Protein AF-A0A5C4WUB7-F1 (afdb_monomer)

Secondary structure (DSSP, 8-state):
-EE-TT-EEEEEEEEESSSSS-EESS--B-PPTTSB---PPPHHHHTS--SEEEEEEEEE-EETTEE----EEE--

Mean predicted aligned error: 2.23 Å

Sequence (76 aa):
MVWEKACAAKYKLQVSTDGITFVDATDVIAPTCNTRDVQKLKASVAANAYQYVRMQGIERTPINETKYGISLWEFE

Foldseek 3Di:
DFFAPWAFQKKFKWFAAPVPDTDTQDDIDGDDHRGDDDDHGDPVPNPDDTDDMDIGRDGIDDDVNHGDDHDGDDDD

Nearest PDB structures (foldseek):
  7wdt-assembly1_A  TM=7.551E-01  e=8.755E-02  Bifidobacterium bifidum JCM 1254
  9d5d-assembly1_M  TM=7.155E-01  e=9.866E-01  Homo sapiens
  4mo3-assembly1_M  TM=6.408E-01  e=7.343E-01  Sus scrofa
  1iqd-assembly1_C  TM=6.347E-01  e=1.679E+00  Homo sapiens
  6tnt-assembly1_L  TM=5.741E-01 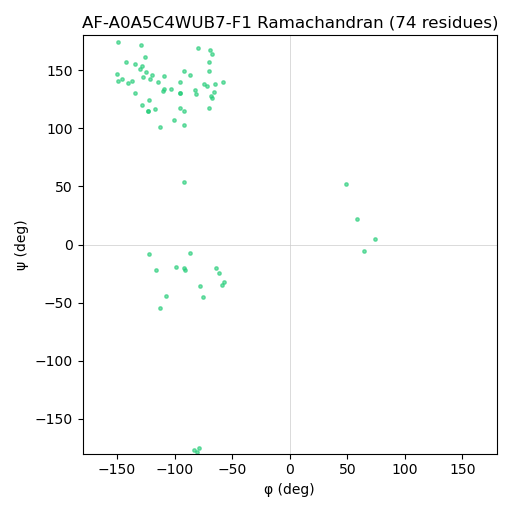 e=3.618E+00  Homo sapiens

pLDDT: mean 97.29, std 1.18, range [91.5, 98.69]

Structure (mmCIF, N/CA/C/O backbone):
data_AF-A0A5C4WUB7-F1
#
_entry.id   AF-A0A5C4WUB7-F1
#
loop_
_atom_site.group_PDB
_atom_site.id
_atom_site.type_symbol
_atom_site.label_atom_id
_atom_site.label_alt_id
_atom_site.label_comp_id
_atom_site.label_asym_id
_atom_site.label_entity_id
_atom_site.label_seq_id
_atom_site.pdbx_PDB_ins_code
_atom_site.Cartn_x
_atom_site.Cartn_y
_atom_site.Cartn_z
_atom_site.occupancy
_atom_site.B_iso_or_equiv
_atom_site.auth_seq_id
_atom_site.auth_comp_id
_atom_site.auth_asym_id
_atom_site.auth_atom_id
_atom_site.pdbx_PDB_model_num
ATOM 1 N N . MET A 1 1 ? -7.009 -4.102 -5.035 1.00 94.44 1 MET A N 1
ATOM 2 C CA . MET A 1 1 ? -6.133 -2.995 -5.505 1.00 94.44 1 MET A CA 1
ATOM 3 C C . MET A 1 1 ? -5.810 -3.162 -6.980 1.00 94.44 1 MET A C 1
ATOM 5 O O . MET A 1 1 ? -5.599 -4.286 -7.428 1.00 94.44 1 MET A O 1
ATOM 9 N N . VAL A 1 2 ? -5.725 -2.061 -7.727 1.00 97.06 2 VAL A N 1
ATOM 10 C CA . VAL A 1 2 ? -5.305 -2.057 -9.137 1.00 97.06 2 VAL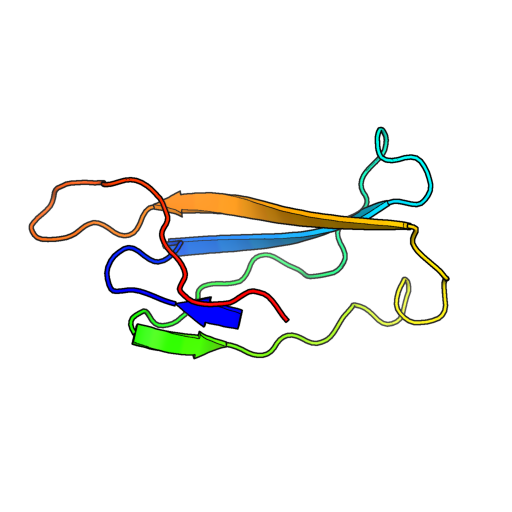 A CA 1
ATOM 11 C C . VAL A 1 2 ? -4.101 -1.131 -9.292 1.00 97.06 2 VAL A C 1
ATOM 13 O O . VAL A 1 2 ? -4.201 0.074 -9.064 1.00 97.06 2 VAL A O 1
ATOM 16 N N . TRP A 1 3 ? -2.948 -1.701 -9.646 1.00 97.19 3 TRP A N 1
ATOM 17 C CA . TRP A 1 3 ? -1.681 -0.972 -9.702 1.00 97.19 3 TRP A CA 1
ATOM 18 C C . TRP A 1 3 ? -1.452 -0.275 -11.044 1.00 97.19 3 TRP A C 1
ATOM 20 O O . TRP A 1 3 ? -1.757 -0.820 -12.105 1.00 97.19 3 TRP A O 1
ATOM 30 N N . GLU A 1 4 ? -0.809 0.890 -10.997 1.00 96.75 4 GLU A N 1
ATOM 31 C CA . GLU A 1 4 ? -0.205 1.524 -12.170 1.00 96.75 4 GLU A CA 1
ATOM 32 C C . GLU A 1 4 ? 1.196 0.959 -12.467 1.00 96.75 4 GLU A C 1
ATOM 34 O O . GLU A 1 4 ? 1.706 0.064 -11.783 1.00 96.75 4 GLU A O 1
ATOM 39 N N . LYS A 1 5 ? 1.862 1.522 -13.485 1.00 96.06 5 LYS A N 1
ATOM 40 C CA . LYS A 1 5 ? 3.243 1.181 -13.850 1.00 96.06 5 LYS A CA 1
ATOM 41 C C . LYS A 1 5 ? 4.218 1.432 -12.697 1.00 96.06 5 LYS A C 1
ATOM 43 O O . LYS A 1 5 ? 5.176 0.683 -12.535 1.00 96.06 5 LYS A O 1
ATOM 48 N N . ALA A 1 6 ? 3.972 2.471 -11.899 1.00 97.12 6 ALA A N 1
ATOM 49 C CA . ALA A 1 6 ? 4.772 2.823 -10.731 1.00 97.12 6 ALA A CA 1
ATOM 50 C C . ALA A 1 6 ? 4.219 2.172 -9.448 1.00 97.12 6 ALA A C 1
ATOM 52 O O . ALA A 1 6 ? 3.933 2.857 -8.471 1.00 97.12 6 ALA A O 1
ATOM 53 N N . CYS A 1 7 ? 4.029 0.850 -9.447 1.00 97.81 7 CYS A N 1
ATOM 54 C CA . CYS A 1 7 ? 3.542 0.130 -8.270 1.00 97.81 7 CYS A CA 1
ATOM 55 C C . CYS A 1 7 ? 4.578 0.088 -7.126 1.00 97.81 7 CYS A C 1
ATOM 57 O O . CYS A 1 7 ? 5.762 0.396 -7.313 1.00 97.81 7 CYS A O 1
ATOM 59 N N . ALA A 1 8 ? 4.154 -0.310 -5.924 1.00 98.00 8 ALA A N 1
ATOM 60 C CA . 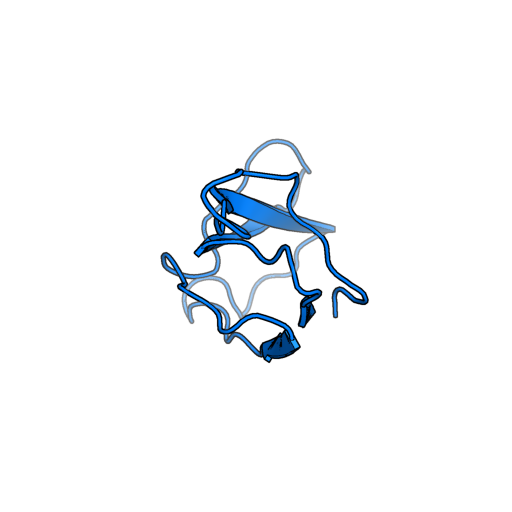ALA A 1 8 ? 5.099 -0.643 -4.859 1.00 98.00 8 ALA A CA 1
ATOM 61 C C . ALA A 1 8 ? 5.924 -1.878 -5.258 1.00 98.00 8 ALA A C 1
ATOM 63 O O . ALA A 1 8 ? 5.364 -2.845 -5.756 1.00 98.00 8 ALA A O 1
ATOM 64 N N . ALA A 1 9 ? 7.232 -1.885 -5.000 1.00 98.00 9 ALA A N 1
ATOM 65 C CA . ALA A 1 9 ? 8.037 -3.102 -5.168 1.00 98.00 9 ALA A CA 1
ATOM 66 C C . ALA A 1 9 ? 7.828 -4.062 -3.991 1.00 98.00 9 ALA A C 1
ATOM 68 O O . ALA A 1 9 ? 7.799 -5.278 -4.158 1.00 98.00 9 ALA A O 1
ATOM 69 N N . LYS A 1 10 ? 7.664 -3.491 -2.793 1.00 98.56 10 LYS A N 1
ATOM 70 C CA . LYS A 1 10 ? 7.243 -4.195 -1.583 1.00 98.56 10 LYS A CA 1
ATOM 71 C C . LYS A 1 10 ? 6.287 -3.318 -0.802 1.00 98.56 10 LYS A C 1
ATOM 73 O O . LYS A 1 10 ? 6.537 -2.117 -0.665 1.00 98.56 10 LYS A O 1
ATOM 78 N N . TYR A 1 11 ? 5.235 -3.905 -0.256 1.00 98.62 11 TYR A N 1
ATOM 79 C CA . TYR A 1 11 ? 4.303 -3.214 0.629 1.00 98.62 11 TYR A CA 1
ATOM 80 C C . TYR A 1 11 ? 3.700 -4.180 1.651 1.00 98.62 11 TYR A C 1
ATOM 82 O O . TYR A 1 11 ? 3.929 -5.387 1.596 1.00 98.62 11 TYR A O 1
ATOM 90 N N . LYS A 1 12 ? 2.922 -3.645 2.588 1.00 98.62 12 LYS A N 1
ATOM 91 C CA . LYS A 1 12 ? 2.013 -4.425 3.433 1.00 98.62 12 LYS A CA 1
ATOM 92 C C . LYS A 1 12 ? 0.723 -3.658 3.683 1.00 98.62 12 LYS A C 1
ATOM 94 O O . LYS A 1 12 ? 0.702 -2.427 3.589 1.00 98.62 12 LYS A O 1
ATOM 99 N N . LEU A 1 13 ? -0.341 -4.381 4.009 1.00 98.44 13 LEU A N 1
ATOM 100 C CA . LEU A 1 13 ? -1.587 -3.788 4.477 1.00 98.44 13 LEU A CA 1
ATOM 101 C C . LEU A 1 13 ? -1.614 -3.782 5.999 1.00 98.44 13 LEU A C 1
ATOM 103 O O . LEU A 1 13 ? -1.203 -4.742 6.653 1.00 98.44 13 LEU A O 1
ATOM 107 N N . GLN A 1 14 ? -2.118 -2.689 6.549 1.00 98.69 14 GLN A N 1
ATOM 108 C CA . GLN A 1 14 ? -2.295 -2.498 7.975 1.00 98.69 14 GLN A CA 1
ATOM 109 C C . GLN A 1 14 ? -3.715 -2.026 8.259 1.00 98.69 14 GLN A C 1
ATOM 111 O O . GLN A 1 14 ? -4.333 -1.340 7.442 1.00 98.69 14 GLN A O 1
ATOM 116 N N . VAL A 1 15 ? -4.211 -2.373 9.437 1.00 98.50 15 VAL A N 1
ATOM 117 C CA . VAL A 1 15 ? -5.549 -2.006 9.906 1.00 98.50 15 VAL A CA 1
ATOM 118 C C . VAL A 1 15 ? -5.465 -1.367 11.283 1.00 98.50 15 VAL A C 1
ATOM 120 O O . VAL A 1 15 ? -4.519 -1.611 12.036 1.00 98.50 15 VAL A O 1
ATOM 123 N N . SER A 1 16 ? -6.435 -0.516 11.600 1.00 98.50 16 SER A N 1
ATOM 124 C CA . SER A 1 16 ? -6.491 0.188 12.877 1.00 98.50 16 SER A CA 1
ATOM 125 C C . SER A 1 16 ? -7.929 0.477 13.301 1.00 98.50 16 SER A C 1
ATOM 127 O O . SER A 1 16 ? -8.821 0.707 12.479 1.00 98.50 16 SER A O 1
ATOM 129 N N . THR A 1 17 ? -8.155 0.451 14.611 1.00 98.38 17 THR A N 1
ATOM 130 C CA . THR A 1 17 ? -9.422 0.834 15.240 1.00 98.38 17 THR A CA 1
ATOM 131 C C . THR A 1 17 ? -9.467 2.314 15.611 1.00 98.38 17 THR A C 1
ATOM 133 O O . THR A 1 17 ? -10.562 2.845 15.757 1.00 98.38 17 THR A O 1
ATOM 136 N N . ASP A 1 18 ? -8.313 2.970 15.766 1.00 97.88 18 ASP A N 1
ATOM 137 C CA . ASP A 1 18 ? -8.173 4.334 16.302 1.00 97.88 18 ASP A CA 1
ATOM 138 C C . ASP A 1 18 ? -7.474 5.317 15.340 1.00 97.88 18 ASP A C 1
ATOM 140 O O . ASP A 1 18 ? -7.431 6.515 15.603 1.00 97.88 18 ASP A O 1
ATOM 144 N N . GLY A 1 19 ? -6.919 4.829 14.228 1.00 97.94 19 GLY A N 1
ATOM 145 C CA . GLY A 1 19 ? -6.194 5.636 13.246 1.00 97.94 19 GLY A CA 1
ATOM 146 C C . GLY A 1 19 ? -4.801 6.078 13.707 1.00 97.94 19 GLY A C 1
ATOM 147 O O . GLY A 1 19 ? -4.121 6.800 12.977 1.00 97.94 19 GLY A O 1
ATOM 148 N N . ILE A 1 20 ? -4.349 5.626 14.879 1.00 97.62 20 ILE A N 1
ATOM 149 C CA . ILE A 1 20 ? -3.053 5.959 15.482 1.00 97.62 20 ILE A CA 1
ATOM 150 C C . ILE A 1 20 ? -2.179 4.705 15.509 1.00 97.62 20 ILE A C 1
ATOM 152 O O . ILE A 1 20 ? -1.080 4.695 14.948 1.00 97.62 20 ILE A O 1
ATOM 156 N N . THR A 1 21 ? -2.690 3.627 16.103 1.00 97.81 21 THR A N 1
ATOM 157 C CA . THR A 1 21 ? -1.990 2.350 16.236 1.00 97.81 21 THR A CA 1
ATOM 158 C C . THR A 1 21 ? -2.402 1.425 15.103 1.00 97.81 21 THR A C 1
ATOM 160 O O . THR A 1 21 ? -3.566 1.047 14.985 1.00 97.81 21 THR A O 1
ATOM 163 N N . PHE A 1 22 ? -1.442 1.039 14.266 1.00 98.44 22 PHE A N 1
ATOM 164 C CA . PHE A 1 22 ? -1.669 0.140 13.136 1.00 98.44 22 PHE A CA 1
ATOM 165 C C . PHE A 1 22 ? -1.041 -1.222 13.395 1.00 98.44 22 PHE A C 1
ATOM 167 O O . PHE A 1 22 ? 0.118 -1.309 13.799 1.00 98.44 22 PHE A O 1
ATOM 174 N N . VAL A 1 23 ? -1.802 -2.277 13.112 1.00 98.19 23 VAL A N 1
ATOM 175 C CA . VAL A 1 23 ? -1.318 -3.659 13.144 1.00 98.19 23 VAL A CA 1
ATOM 176 C C . VAL A 1 23 ? -1.216 -4.211 11.731 1.00 98.19 23 VAL A C 1
ATOM 178 O O . VAL A 1 23 ? -2.019 -3.880 10.856 1.00 98.19 23 VAL A O 1
ATOM 181 N N . ASP A 1 24 ? -0.215 -5.057 11.507 1.00 98.44 24 ASP A N 1
ATOM 182 C CA . ASP A 1 24 ? 0.021 -5.674 10.206 1.00 98.44 24 ASP A CA 1
ATOM 183 C C . ASP A 1 24 ? -1.078 -6.695 9.892 1.00 98.44 24 ASP A C 1
ATOM 185 O O . ASP A 1 24 ? -1.227 -7.709 10.577 1.00 98.44 24 ASP A O 1
ATOM 189 N N . ALA A 1 25 ? -1.833 -6.430 8.828 1.00 98.31 25 ALA A N 1
ATOM 190 C CA . ALA A 1 25 ? -2.929 -7.277 8.376 1.00 98.31 25 ALA A CA 1
ATOM 191 C C . ALA A 1 25 ? -2.485 -8.312 7.333 1.00 98.31 25 ALA A C 1
ATOM 193 O O . ALA A 1 25 ? -3.147 -9.333 7.155 1.00 98.31 25 ALA A O 1
ATOM 194 N N . THR A 1 26 ? -1.346 -8.074 6.682 1.00 98.62 26 THR A N 1
ATOM 195 C CA . THR A 1 26 ? -0.663 -9.004 5.773 1.00 98.62 26 THR A CA 1
ATOM 196 C C . THR A 1 26 ? 0.807 -9.145 6.168 1.00 98.62 26 THR A C 1
ATOM 198 O O . THR A 1 26 ? 1.303 -8.434 7.045 1.00 98.62 26 THR A O 1
ATOM 201 N N . ASP A 1 27 ? 1.518 -10.084 5.548 1.00 98.31 27 ASP A N 1
ATOM 202 C CA . ASP A 1 27 ? 2.983 -10.037 5.500 1.00 98.31 27 ASP A CA 1
ATOM 203 C C . ASP A 1 27 ? 3.450 -9.031 4.434 1.00 98.31 27 ASP A C 1
ATOM 205 O O . ASP A 1 27 ? 2.637 -8.306 3.846 1.00 98.31 27 ASP A O 1
ATOM 209 N N . VAL A 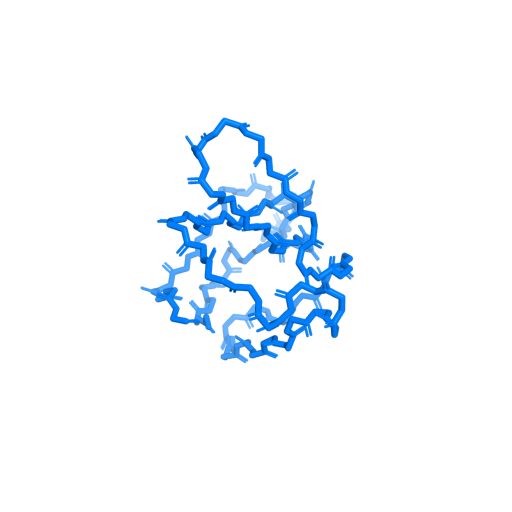1 28 ? 4.764 -8.962 4.210 1.00 98.50 28 VAL A N 1
ATOM 210 C CA . VAL A 1 28 ? 5.333 -8.189 3.103 1.00 98.50 28 VAL A CA 1
ATOM 211 C C . VAL A 1 28 ? 4.965 -8.856 1.781 1.00 98.50 28 VAL A C 1
ATOM 213 O O . VAL A 1 28 ? 5.218 -10.041 1.581 1.00 98.50 28 VAL A O 1
ATOM 216 N N . ILE A 1 29 ? 4.398 -8.070 0.874 1.00 98.44 29 ILE A N 1
ATOM 217 C CA . ILE A 1 29 ? 3.931 -8.493 -0.443 1.00 98.44 29 ILE A CA 1
ATOM 218 C C . ILE A 1 29 ? 4.785 -7.816 -1.512 1.00 98.44 29 ILE A C 1
ATOM 220 O O . ILE A 1 29 ? 5.099 -6.630 -1.395 1.00 98.44 29 ILE A O 1
ATOM 224 N N . ALA A 1 30 ? 5.124 -8.562 -2.563 1.00 98.31 30 ALA A N 1
ATOM 225 C CA . ALA A 1 30 ? 5.743 -8.053 -3.783 1.00 98.31 30 ALA A CA 1
ATOM 226 C C . ALA A 1 30 ? 4.747 -8.210 -4.949 1.00 98.31 30 ALA A C 1
ATOM 228 O O . ALA A 1 30 ? 4.562 -9.330 -5.433 1.00 98.31 30 ALA A O 1
ATOM 229 N N . PRO A 1 31 ? 4.049 -7.136 -5.360 1.00 97.62 31 PRO A N 1
ATOM 230 C CA . PRO A 1 31 ? 3.031 -7.220 -6.396 1.00 97.62 31 PRO A CA 1
ATOM 231 C C . PRO A 1 31 ? 3.645 -7.244 -7.797 1.00 97.62 31 PRO A C 1
ATOM 233 O O . PRO A 1 31 ? 4.818 -6.933 -8.000 1.00 97.62 31 PRO A O 1
ATOM 236 N N . THR A 1 32 ? 2.813 -7.553 -8.788 1.00 97.31 32 THR A N 1
ATOM 237 C CA . THR A 1 32 ? 3.128 -7.288 -10.197 1.00 97.31 32 THR A CA 1
ATOM 238 C C . THR A 1 32 ? 2.504 -5.946 -10.592 1.00 97.31 32 THR A C 1
ATOM 240 O O . THR A 1 32 ? 1.338 -5.689 -10.299 1.00 97.31 32 THR A O 1
ATOM 243 N N . CYS A 1 33 ? 3.278 -5.049 -11.211 1.00 96.69 33 CYS A N 1
ATOM 244 C CA . CYS A 1 33 ? 2.742 -3.763 -11.670 1.00 96.69 33 CYS A CA 1
ATOM 245 C C . CYS A 1 33 ? 1.783 -3.953 -12.860 1.00 96.69 33 CYS A C 1
ATOM 247 O O . CYS A 1 33 ? 1.899 -4.926 -13.603 1.00 96.69 33 CYS A O 1
ATOM 249 N N . ASN A 1 34 ? 0.884 -2.987 -13.087 1.00 96.06 34 ASN A N 1
ATOM 250 C CA . ASN A 1 34 ? -0.150 -3.027 -14.137 1.00 96.06 34 ASN A CA 1
ATOM 251 C C . ASN A 1 34 ? -1.117 -4.225 -14.052 1.00 96.06 34 ASN A C 1
ATOM 253 O O . ASN A 1 34 ? -1.736 -4.591 -15.051 1.00 96.06 34 ASN A O 1
ATOM 257 N N . THR A 1 35 ? -1.258 -4.848 -12.880 1.00 95.56 35 THR A N 1
ATOM 258 C CA . THR A 1 35 ? -2.216 -5.937 -12.655 1.00 95.56 35 THR A CA 1
ATOM 259 C C . THR A 1 35 ? -3.125 -5.637 -11.468 1.00 95.56 35 THR A C 1
ATOM 261 O O . THR A 1 35 ? -2.802 -4.817 -10.602 1.00 95.56 35 THR A O 1
ATOM 264 N N . ARG A 1 36 ? -4.266 -6.337 -11.406 1.00 97.06 36 ARG A N 1
ATOM 265 C CA . ARG A 1 36 ? -5.082 -6.399 -10.189 1.00 97.06 36 ARG A CA 1
ATOM 266 C C . ARG A 1 36 ? -4.370 -7.259 -9.154 1.00 97.06 36 ARG A C 1
ATOM 268 O O . ARG A 1 36 ? -3.854 -8.326 -9.475 1.00 97.06 36 ARG A O 1
ATOM 275 N N . ASP A 1 37 ? -4.379 -6.784 -7.923 1.00 97.62 37 ASP A N 1
ATOM 276 C CA . ASP A 1 37 ? -3.724 -7.401 -6.787 1.00 97.62 37 ASP A CA 1
ATOM 277 C C . ASP A 1 37 ? -4.722 -7.552 -5.634 1.00 97.62 37 ASP A C 1
ATOM 279 O O . ASP A 1 37 ? -5.331 -6.577 -5.170 1.00 97.62 37 ASP A O 1
ATOM 283 N N . VAL A 1 38 ? -4.933 -8.803 -5.225 1.00 97.31 38 VAL A N 1
ATOM 284 C CA . VAL A 1 38 ? -5.947 -9.212 -4.251 1.00 97.31 38 VAL A CA 1
ATOM 285 C C . VAL A 1 38 ? -5.254 -9.918 -3.102 1.00 97.31 38 VAL A C 1
ATOM 287 O O . VAL A 1 38 ? -4.560 -10.914 -3.294 1.00 97.31 38 VAL A O 1
ATOM 290 N N . GLN A 1 39 ? -5.489 -9.416 -1.895 1.00 97.12 39 GLN A N 1
ATOM 291 C CA . GLN A 1 39 ? -4.839 -9.895 -0.684 1.00 97.12 39 GLN A CA 1
ATOM 292 C C . GLN A 1 39 ? -5.865 -10.421 0.309 1.00 97.12 39 GLN A C 1
ATOM 294 O O . GLN A 1 39 ? -6.973 -9.899 0.418 1.00 97.12 39 G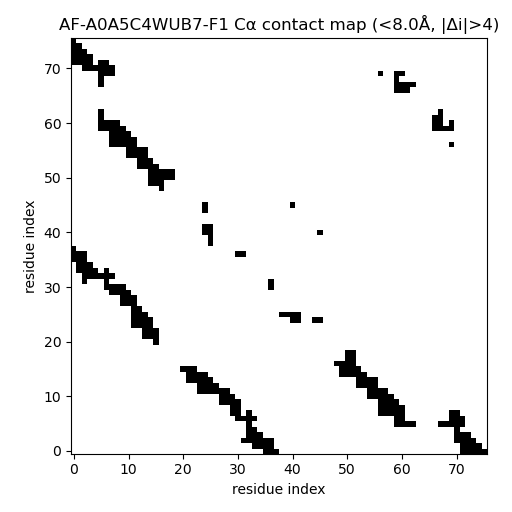LN A O 1
ATOM 299 N N . LYS A 1 40 ? -5.479 -11.458 1.055 1.00 96.25 40 LYS A N 1
ATOM 300 C CA . LYS A 1 40 ? -6.262 -11.976 2.180 1.00 96.25 40 LYS A CA 1
ATOM 301 C C . LYS A 1 40 ? -5.639 -11.500 3.482 1.00 96.25 40 LYS A C 1
ATOM 303 O O . LYS A 1 40 ? -4.426 -11.593 3.658 1.00 96.25 40 LYS A O 1
ATOM 308 N N . LEU A 1 41 ? -6.476 -11.018 4.394 1.00 96.31 41 LEU A N 1
ATOM 309 C CA . LEU A 1 41 ? -6.023 -10.636 5.726 1.00 96.31 41 LEU A CA 1
ATOM 310 C C . LEU A 1 41 ? -5.641 -11.880 6.535 1.00 96.31 41 LEU A C 1
ATOM 312 O O . LEU A 1 41 ? -6.230 -12.953 6.373 1.00 96.31 41 LEU A O 1
ATOM 316 N N . LYS A 1 42 ? -4.673 -11.725 7.438 1.00 98.00 42 LYS A N 1
ATOM 317 C CA . LYS A 1 42 ? -4.295 -12.760 8.404 1.00 98.00 42 LYS A CA 1
ATOM 318 C C . LYS A 1 42 ? -5.500 -13.157 9.258 1.00 98.00 42 LYS A C 1
ATOM 320 O O . LYS A 1 42 ? -6.260 -12.304 9.718 1.00 98.00 42 LYS A O 1
ATOM 325 N N . ALA A 1 43 ? -5.631 -14.453 9.539 1.00 97.38 43 ALA A N 1
ATOM 326 C CA . ALA A 1 43 ? -6.746 -14.988 10.324 1.00 97.38 43 ALA A CA 1
ATOM 327 C C . ALA A 1 43 ? -6.863 -14.351 11.722 1.00 97.38 43 ALA A C 1
ATOM 329 O O . ALA A 1 43 ? -7.968 -14.155 12.214 1.00 97.38 43 ALA A O 1
ATOM 330 N N . SER A 1 44 ? -5.735 -13.971 12.331 1.00 96.62 44 SER A N 1
ATOM 331 C CA . SER A 1 44 ? -5.684 -13.317 13.645 1.00 96.62 44 SER A CA 1
ATOM 332 C C . SER A 1 44 ? -6.340 -11.934 13.691 1.00 96.62 44 SER A C 1
ATOM 334 O O . SER A 1 44 ? -6.676 -11.465 14.775 1.00 96.62 44 SER A O 1
ATOM 336 N N . VAL A 1 45 ? -6.513 -11.276 12.541 1.00 96.88 45 VAL A N 1
ATOM 337 C CA . VAL A 1 45 ? -7.120 -9.939 12.453 1.00 96.88 45 VAL A CA 1
ATOM 338 C C . VAL A 1 45 ? -8.434 -9.936 11.675 1.00 96.88 45 VAL A C 1
ATOM 340 O O . VAL A 1 45 ? -9.254 -9.053 11.887 1.00 96.88 45 VAL A O 1
ATOM 343 N N . ALA A 1 46 ? -8.675 -10.924 10.809 1.00 95.50 46 ALA A N 1
ATOM 344 C CA . ALA A 1 46 ? -9.780 -10.913 9.847 1.00 95.50 46 ALA A CA 1
ATOM 345 C C . ALA A 1 46 ? -11.193 -10.851 10.464 1.00 95.50 46 ALA A C 1
ATOM 347 O O . ALA A 1 46 ? -12.118 -10.411 9.791 1.00 95.50 46 ALA A O 1
ATOM 348 N N . ALA A 1 47 ? -11.371 -11.292 11.714 1.00 95.56 47 ALA A N 1
ATOM 349 C CA . ALA A 1 47 ? -12.672 -11.303 12.392 1.00 95.56 47 ALA A CA 1
ATOM 350 C C . ALA A 1 47 ? -13.018 -9.986 13.117 1.00 95.56 47 ALA A C 1
ATOM 352 O O . ALA A 1 47 ? -14.130 -9.843 13.620 1.00 95.56 47 ALA A O 1
ATOM 353 N N . ASN A 1 48 ? -12.082 -9.037 13.198 1.00 96.38 48 ASN A N 1
ATOM 354 C CA . ASN A 1 48 ? -12.282 -7.787 13.929 1.00 96.38 48 ASN A CA 1
ATOM 355 C C . ASN A 1 48 ? -12.837 -6.686 13.016 1.00 96.38 48 ASN A C 1
ATOM 357 O O . ASN A 1 48 ? -12.510 -6.614 11.832 1.00 96.38 48 ASN A O 1
ATOM 361 N N . ALA A 1 49 ? -13.626 -5.777 13.592 1.00 97.50 49 ALA A N 1
ATOM 362 C CA . ALA A 1 49 ? -14.036 -4.552 12.915 1.00 97.50 49 ALA A CA 1
ATOM 363 C C . ALA A 1 49 ? -12.937 -3.482 13.026 1.00 97.50 49 ALA A C 1
ATOM 365 O O . ALA A 1 49 ? -12.421 -3.222 14.114 1.00 97.50 49 ALA A O 1
ATOM 366 N N . TYR A 1 50 ? -12.613 -2.834 11.907 1.00 98.00 50 TYR A N 1
ATOM 367 C CA . TYR A 1 50 ? -11.620 -1.762 11.827 1.00 98.00 50 TYR A CA 1
ATOM 368 C C . TYR A 1 50 ? -12.233 -0.509 11.214 1.00 98.00 50 TYR A C 1
ATOM 370 O O . TYR A 1 50 ? -13.119 -0.596 10.368 1.00 98.00 50 TYR A O 1
ATOM 378 N N . GLN A 1 51 ? -11.741 0.655 11.633 1.00 98.25 51 GLN A N 1
ATOM 379 C CA . GLN A 1 51 ? -12.184 1.952 11.109 1.00 98.25 51 GLN A CA 1
ATOM 380 C C . GLN A 1 51 ? -11.225 2.505 10.052 1.00 98.25 51 GLN A C 1
ATOM 382 O O . GLN A 1 51 ? -11.604 3.361 9.258 1.00 98.25 51 GLN A O 1
ATOM 387 N N . TYR A 1 52 ? -9.985 2.008 10.026 1.00 98.38 52 TYR A N 1
ATOM 388 C CA . TYR A 1 52 ? -8.937 2.525 9.160 1.00 98.38 52 TYR A CA 1
ATOM 389 C C . TYR A 1 52 ? -8.150 1.393 8.514 1.00 98.38 52 TYR A C 1
ATOM 391 O O . TYR A 1 52 ? -7.800 0.401 9.159 1.00 98.38 52 TYR A O 1
ATOM 399 N N . VAL A 1 53 ? -7.809 1.603 7.247 1.00 97.62 53 VAL A N 1
ATOM 400 C CA . VAL A 1 53 ? -6.903 0.762 6.467 1.00 97.62 53 VAL A CA 1
ATOM 401 C C . VAL A 1 53 ? -5.749 1.633 5.985 1.00 97.62 53 VAL A C 1
ATOM 403 O O . VAL A 1 53 ? -5.933 2.801 5.646 1.00 97.62 53 VAL A O 1
ATOM 406 N N . ARG A 1 54 ? -4.544 1.071 5.962 1.00 97.56 54 ARG A N 1
ATOM 407 C CA . ARG A 1 54 ? -3.344 1.715 5.430 1.00 97.56 54 ARG A CA 1
ATOM 408 C C . ARG A 1 54 ? -2.594 0.736 4.543 1.00 97.56 54 ARG A C 1
ATOM 410 O O . ARG A 1 54 ? -2.268 -0.368 4.967 1.00 97.56 54 ARG A O 1
ATOM 417 N N . MET A 1 55 ? -2.247 1.177 3.341 1.00 97.62 55 MET A N 1
ATOM 418 C CA . MET A 1 55 ? -1.226 0.532 2.522 1.00 97.62 55 MET A CA 1
ATOM 419 C C . MET A 1 55 ? 0.114 1.198 2.815 1.00 97.62 55 MET A C 1
ATOM 421 O O . MET A 1 55 ? 0.284 2.393 2.575 1.00 97.62 55 MET A O 1
ATOM 425 N N . GLN A 1 56 ? 1.054 0.446 3.384 1.00 98.06 56 GLN A N 1
ATOM 426 C CA . GLN A 1 56 ? 2.393 0.945 3.672 1.00 98.06 56 GLN A CA 1
ATOM 427 C C . GLN A 1 56 ? 3.361 0.458 2.596 1.00 98.06 56 GLN A C 1
ATOM 429 O O . GLN A 1 56 ? 3.742 -0.713 2.578 1.00 98.06 56 GLN A O 1
ATOM 434 N N . GLY A 1 57 ? 3.784 1.373 1.723 1.00 97.88 57 GLY A N 1
ATOM 435 C CA . GLY A 1 57 ? 4.889 1.129 0.801 1.00 97.88 57 GLY A CA 1
ATOM 436 C C . GLY A 1 57 ? 6.210 0.961 1.556 1.00 97.88 57 GLY A C 1
ATOM 437 O O . GLY A 1 57 ? 6.542 1.771 2.418 1.00 97.88 57 GLY A O 1
ATOM 438 N N . ILE A 1 58 ? 6.956 -0.091 1.226 1.00 98.31 58 ILE A N 1
ATOM 439 C CA . ILE A 1 58 ? 8.260 -0.427 1.821 1.00 98.31 58 ILE A CA 1
ATOM 440 C C . ILE A 1 58 ? 9.375 -0.145 0.809 1.00 98.31 58 ILE A C 1
ATOM 442 O O . ILE A 1 58 ? 10.386 0.469 1.139 1.00 98.31 58 ILE A O 1
ATOM 446 N N . GLU A 1 59 ? 9.173 -0.548 -0.446 1.00 98.25 59 GLU A N 1
ATOM 447 C CA . GLU A 1 59 ? 10.101 -0.300 -1.551 1.00 98.25 59 GLU A CA 1
ATOM 448 C C . GLU A 1 59 ? 9.348 0.183 -2.794 1.00 98.25 59 GLU A C 1
ATOM 450 O O . GLU A 1 59 ? 8.166 -0.106 -2.986 1.00 98.25 59 GLU A O 1
ATOM 455 N N . ARG A 1 60 ? 10.051 0.917 -3.661 1.00 98.19 60 ARG A N 1
ATOM 456 C CA . ARG A 1 60 ? 9.499 1.537 -4.873 1.00 98.19 60 ARG A CA 1
ATOM 457 C C . ARG A 1 60 ? 10.049 0.838 -6.109 1.00 98.19 60 ARG A C 1
ATOM 459 O O . ARG A 1 60 ? 11.268 0.665 -6.199 1.00 98.19 60 ARG A O 1
ATOM 466 N N . THR A 1 61 ? 9.176 0.482 -7.050 1.00 97.94 61 THR A N 1
ATOM 467 C CA . THR A 1 61 ? 9.584 -0.124 -8.322 1.00 97.94 61 THR A CA 1
ATOM 468 C C . THR A 1 61 ? 10.345 0.900 -9.173 1.00 97.94 61 THR A C 1
ATOM 470 O O . THR A 1 61 ? 9.833 2.001 -9.396 1.00 97.94 61 THR A O 1
ATOM 473 N N . PRO A 1 62 ? 11.569 0.593 -9.642 1.00 97.25 62 PRO A N 1
ATOM 474 C CA . PRO A 1 62 ? 12.270 1.449 -10.588 1.00 97.25 62 PRO A CA 1
ATOM 475 C C . PRO A 1 62 ? 11.658 1.320 -11.991 1.00 97.25 62 PRO A C 1
ATOM 477 O O . PRO A 1 62 ? 11.381 0.218 -12.460 1.00 97.25 62 PRO A O 1
ATOM 480 N N . ILE A 1 63 ? 11.496 2.442 -12.689 1.00 96.38 63 ILE A N 1
ATOM 481 C CA . ILE A 1 63 ? 11.136 2.493 -14.111 1.00 96.38 63 ILE A CA 1
ATOM 482 C C . ILE A 1 63 ? 12.310 3.149 -14.828 1.00 96.38 63 ILE A C 1
ATOM 484 O O . ILE A 1 63 ? 12.619 4.305 -14.545 1.00 96.38 63 ILE A O 1
ATOM 488 N N . ASN A 1 64 ? 12.970 2.415 -15.730 1.00 95.75 64 ASN A N 1
ATOM 489 C CA . ASN A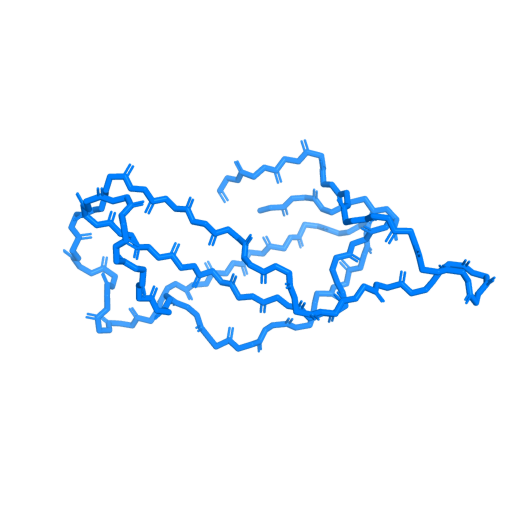 1 64 ? 14.216 2.852 -16.374 1.00 95.75 64 ASN A CA 1
ATOM 490 C C . ASN A 1 64 ? 15.232 3.359 -15.329 1.00 95.75 64 ASN A C 1
ATOM 492 O O . ASN A 1 64 ? 15.673 4.503 -15.383 1.00 95.75 64 ASN A O 1
ATOM 496 N N . GLU A 1 65 ? 15.494 2.535 -14.306 1.00 95.75 65 GLU A N 1
ATOM 497 C CA . GLU A 1 65 ? 16.412 2.815 -13.180 1.00 95.75 65 GLU A CA 1
ATOM 498 C C . GLU A 1 65 ? 16.001 3.976 -12.248 1.00 95.75 65 GLU A C 1
ATOM 500 O O . GLU A 1 65 ? 16.585 4.153 -11.178 1.00 95.75 65 GLU A O 1
ATOM 505 N N . THR A 1 66 ? 14.933 4.712 -12.567 1.00 97.12 66 THR A N 1
ATOM 506 C CA . THR A 1 66 ? 14.441 5.838 -11.764 1.00 97.12 66 THR A CA 1
ATOM 507 C C . THR A 1 66 ? 13.322 5.398 -10.822 1.00 97.12 66 THR A C 1
ATOM 509 O O . THR A 1 66 ? 12.347 4.769 -11.235 1.00 97.12 66 THR A O 1
ATOM 512 N N . LYS A 1 67 ? 13.428 5.747 -9.534 1.00 96.19 67 LYS A N 1
ATOM 513 C CA . LYS A 1 67 ? 12.398 5.448 -8.523 1.00 96.19 67 LYS A CA 1
ATOM 514 C C . LYS A 1 67 ? 11.409 6.607 -8.402 1.00 96.19 67 LYS A C 1
ATOM 516 O O . LYS A 1 67 ? 11.701 7.600 -7.732 1.00 96.19 67 LYS A O 1
ATOM 521 N N . TYR A 1 68 ? 10.231 6.444 -8.992 1.00 95.62 68 TYR A N 1
ATOM 522 C CA . TYR A 1 68 ? 9.104 7.375 -8.870 1.00 95.62 68 TYR A CA 1
ATOM 523 C C . TYR A 1 68 ? 8.326 7.164 -7.559 1.00 95.62 68 TYR A C 1
ATOM 525 O O . TYR A 1 68 ? 8.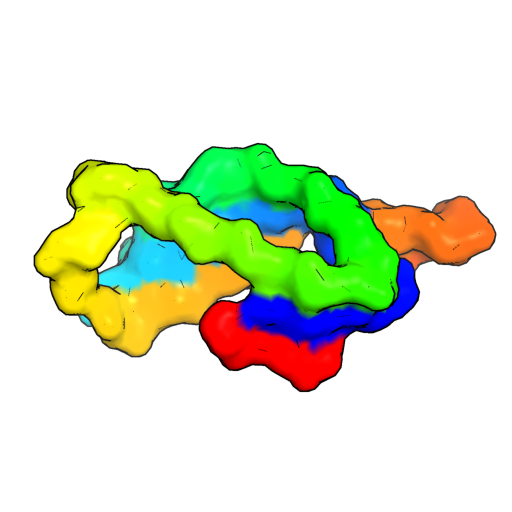730 6.362 -6.711 1.00 95.62 68 TYR A O 1
ATOM 533 N N . GLY A 1 69 ? 7.252 7.934 -7.355 1.00 96.62 69 GLY A N 1
ATOM 534 C CA . GLY A 1 69 ? 6.268 7.670 -6.301 1.00 96.62 69 GLY A CA 1
ATOM 535 C C . GLY A 1 69 ? 5.484 6.382 -6.570 1.00 96.62 69 GLY A C 1
ATOM 536 O O . GLY A 1 69 ? 5.513 5.864 -7.683 1.00 96.62 69 GLY A O 1
ATOM 537 N N . ILE A 1 70 ? 4.803 5.864 -5.546 1.00 97.62 70 ILE A N 1
ATOM 538 C CA . ILE A 1 70 ? 3.906 4.714 -5.703 1.00 97.62 70 ILE A CA 1
ATOM 539 C C . ILE A 1 70 ? 2.564 5.221 -6.233 1.00 97.62 70 ILE A C 1
ATOM 541 O O . ILE A 1 70 ? 2.005 6.153 -5.658 1.00 97.62 70 ILE A O 1
ATOM 545 N N . SER A 1 71 ? 2.064 4.600 -7.298 1.00 96.69 71 SER A N 1
ATOM 546 C CA . SER A 1 71 ? 0.809 4.957 -7.956 1.00 96.69 71 SER A CA 1
ATOM 547 C C . SER A 1 71 ? -0.114 3.749 -8.112 1.00 96.69 71 SER A C 1
ATOM 549 O O . SER A 1 71 ? 0.332 2.616 -8.330 1.00 96.69 71 SER A O 1
ATOM 551 N N . LEU A 1 72 ? -1.410 4.001 -7.977 1.00 96.31 72 LEU A N 1
ATOM 552 C CA . LEU A 1 72 ? -2.488 3.021 -8.006 1.00 96.31 72 LEU A CA 1
ATOM 553 C C . LEU A 1 72 ? -3.743 3.675 -8.576 1.00 96.31 72 LEU A C 1
ATOM 555 O O . LEU A 1 72 ? -4.042 4.821 -8.252 1.00 96.31 72 LEU A O 1
ATOM 559 N N . TRP A 1 73 ? -4.472 2.919 -9.392 1.00 96.88 73 TRP A N 1
ATOM 56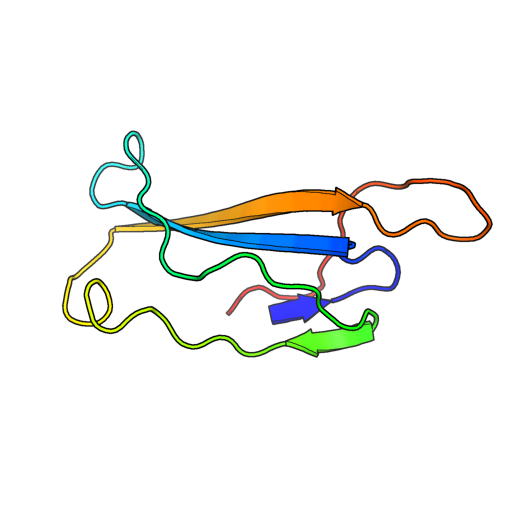0 C CA . TRP A 1 73 ? -5.759 3.348 -9.929 1.00 96.88 73 TRP A CA 1
ATOM 561 C C . TRP A 1 73 ? -6.847 3.259 -8.861 1.00 96.88 73 TRP A C 1
ATOM 563 O O . TRP A 1 73 ? -7.638 4.180 -8.692 1.00 96.88 73 TRP A O 1
ATOM 573 N N . GLU A 1 74 ? -6.874 2.142 -8.129 1.00 96.50 74 GLU A N 1
ATOM 574 C CA . GLU A 1 74 ? -7.960 1.810 -7.207 1.00 96.50 74 GLU A CA 1
ATOM 575 C C . GLU A 1 74 ? -7.445 1.059 -5.972 1.00 96.50 74 GLU A C 1
ATOM 577 O O . GLU A 1 74 ? -6.567 0.187 -6.057 1.00 96.50 74 GLU A O 1
ATOM 582 N N . PHE A 1 75 ? -8.046 1.362 -4.820 1.00 95.81 75 PHE A N 1
ATOM 583 C CA . PHE A 1 75 ? -7.884 0.626 -3.570 1.00 95.81 75 PHE A CA 1
ATOM 584 C C . PHE A 1 75 ? -9.265 0.159 -3.095 1.00 95.81 75 PHE A C 1
ATOM 586 O O . PHE A 1 75 ? -10.121 0.982 -2.780 1.00 95.81 75 PHE A O 1
ATOM 593 N N . GLU A 1 76 ? -9.451 -1.159 -3.067 1.00 91.50 76 GLU A N 1
ATOM 594 C CA . GLU A 1 76 ? -10.679 -1.885 -2.711 1.00 91.50 76 GLU A CA 1
ATOM 595 C C . GLU A 1 76 ? -10.315 -3.065 -1.804 1.00 91.50 76 GLU A C 1
ATOM 597 O O . GLU A 1 76 ? -9.212 -3.639 -2.029 1.00 91.50 76 GLU A O 1
#

Radius of gyration: 13.11 Å; Cα contacts (8 Å, |Δi|>4): 160; chains: 1; bounding box: 30×23×33 Å

Solvent-accessible surface area (backbone atoms only — not comparable to full-atom values): 4488 Å² total; per-residue (Å²): 51,32,33,29,84,34,18,44,44,24,28,34,41,28,36,14,72,77,77,76,63,70,45,77,31,43,67,87,41,68,64,65,58,65,34,78,50,86,85,73,63,40,78,93,54,60,85,61,86,63,76,36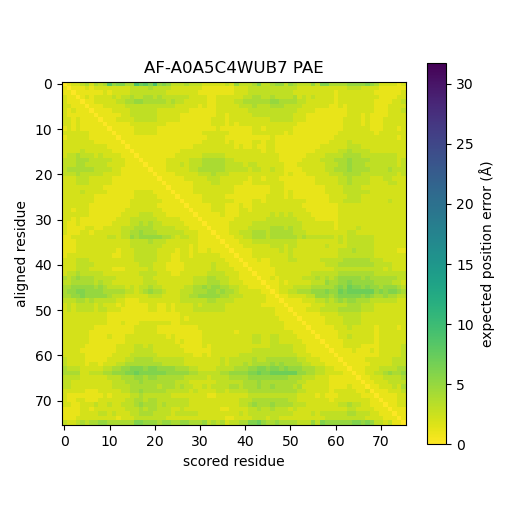,78,43,79,48,73,73,38,60,35,60,59,93,86,42,70,60,70,74,41,62,81,45,85,112